Protein AF-A0A3C1C800-F1 (afdb_monomer_lite)

Radius of gyration: 14.78 Å; chains: 1; bounding box: 32×37×37 Å

Foldseek 3Di:
DDDPLRVVVVCVLPDPDPPVVCVNAPDDDDPLLVVLLVVCSVCVVVVVPDDLPDPPDDDRQPDVQLLVSLVSVCVSVVPDDLVVSLVCLVVPRSSVVSSPDPDRDDPVSSVVD

Secondary structure (DSSP, 8-state):
---HHHHHHHHTTTS-----GGGTSSSPPPHHHHHHHHHHHHHGGGTTT------SSSSPPPPHHHHHHHHHHHHHTT---HHHHHHHHHH-HHHHHHHT-SSPPPHHHHTT-

Sequence (113 aa):
MKSIPEVLGSLQLLLPLDFNLQDVFESCLTIEHKCFFSLLRVIEPFVESFPEDNQHRGRPSYSVLPFLRAALAKRYFKIVATSDLRLRLLSDTNLRQICGFENIPSAASFSRY

pLDDT: mean 75.62, std 16.34, range [42.0, 94.81]

Structure (mmCIF, N/CA/C/O backbone):
data_AF-A0A3C1C800-F1
#
_entry.id   AF-A0A3C1C800-F1
#
loop_
_atom_site.group_PDB
_atom_site.id
_atom_site.type_symbol
_atom_site.label_atom_id
_atom_site.label_alt_id
_atom_site.label_comp_id
_atom_site.label_asym_id
_atom_site.label_entity_id
_atom_site.label_seq_id
_atom_site.pdbx_PDB_ins_code
_atom_site.Cartn_x
_atom_site.Cartn_y
_atom_site.Cartn_z
_atom_site.occupancy
_atom_site.B_iso_or_equiv
_atom_site.auth_seq_id
_atom_site.auth_comp_id
_atom_site.auth_asym_id
_atom_site.auth_atom_id
_atom_site.pdbx_PDB_model_num
ATOM 1 N N . MET A 1 1 ? 1.032 22.694 -13.428 1.00 42.00 1 MET A N 1
ATOM 2 C CA . MET A 1 1 ? 0.912 23.302 -12.084 1.00 42.00 1 MET A CA 1
ATOM 3 C C . MET A 1 1 ? 0.623 22.168 -11.125 1.00 42.00 1 MET A C 1
ATOM 5 O O . MET A 1 1 ? -0.297 21.418 -11.414 1.00 42.00 1 MET A O 1
ATOM 9 N N . LYS A 1 2 ? 1.435 21.984 -10.079 1.00 45.22 2 LYS A N 1
ATOM 10 C CA . LYS A 1 2 ? 1.161 20.958 -9.063 1.00 45.22 2 LYS A CA 1
ATOM 11 C C . LYS A 1 2 ? -0.143 21.319 -8.355 1.00 45.22 2 LYS A C 1
ATOM 13 O O . LYS A 1 2 ? -0.378 22.500 -8.081 1.00 45.22 2 LYS A O 1
ATOM 18 N N . SER A 1 3 ? -0.999 20.335 -8.134 1.00 60.78 3 SER A N 1
ATOM 19 C CA . SER A 1 3 ? -2.270 20.533 -7.449 1.00 60.78 3 SER A CA 1
ATOM 20 C C . SER A 1 3 ? -2.020 20.931 -5.988 1.00 60.78 3 SER A C 1
ATOM 22 O O . SER A 1 3 ? -1.028 20.531 -5.380 1.00 60.78 3 SER A O 1
ATOM 24 N N . ILE A 1 4 ? -2.906 21.750 -5.419 1.00 59.97 4 ILE A N 1
ATOM 25 C CA . ILE A 1 4 ? -2.846 22.165 -4.007 1.00 59.97 4 ILE A CA 1
ATOM 26 C C . ILE A 1 4 ? -2.615 20.968 -3.052 1.00 59.97 4 ILE A C 1
ATOM 28 O O . ILE A 1 4 ? -1.756 21.097 -2.178 1.00 59.97 4 ILE A O 1
ATOM 32 N N . PRO A 1 5 ? -3.266 19.795 -3.223 1.00 56.16 5 PRO A N 1
ATOM 33 C CA . PRO A 1 5 ? -2.977 18.626 -2.389 1.00 56.16 5 PRO A CA 1
ATOM 34 C C . PRO A 1 5 ? -1.576 18.029 -2.594 1.00 56.16 5 PRO A C 1
ATOM 36 O O . PRO A 1 5 ? -0.967 17.608 -1.617 1.00 56.16 5 PRO A O 1
ATOM 39 N N . GLU A 1 6 ? -1.009 18.042 -3.805 1.00 50.81 6 GLU A N 1
ATOM 40 C CA . GLU A 1 6 ? 0.386 17.610 -4.022 1.00 50.81 6 GLU A CA 1
ATOM 41 C C . GLU A 1 6 ? 1.387 18.543 -3.332 1.00 50.81 6 GLU A C 1
ATOM 43 O O . GLU A 1 6 ? 2.371 18.087 -2.747 1.00 50.81 6 GLU A O 1
ATOM 48 N N . VAL A 1 7 ? 1.132 19.856 -3.370 1.00 57.38 7 VAL A N 1
ATOM 49 C CA . VAL A 1 7 ? 1.971 20.856 -2.695 1.00 57.38 7 VAL A CA 1
ATOM 50 C C . VAL A 1 7 ? 1.880 20.688 -1.176 1.00 57.38 7 VAL A C 1
ATOM 52 O O . VAL A 1 7 ? 2.910 20.646 -0.503 1.00 57.38 7 VAL A O 1
ATOM 55 N N . LEU A 1 8 ? 0.673 20.507 -0.635 1.00 52.62 8 LEU A N 1
ATOM 56 C CA . LEU A 1 8 ? 0.454 20.275 0.796 1.00 52.62 8 LEU A CA 1
ATOM 57 C C . LEU A 1 8 ? 1.049 18.944 1.276 1.00 52.62 8 LEU A C 1
ATOM 59 O O . LEU A 1 8 ? 1.706 18.924 2.315 1.00 52.62 8 LEU A O 1
ATOM 63 N N . GLY A 1 9 ? 0.912 17.868 0.496 1.00 54.03 9 GLY A N 1
ATOM 64 C CA . GLY A 1 9 ? 1.527 16.573 0.800 1.00 54.03 9 GLY A CA 1
ATOM 65 C C . GLY A 1 9 ? 3.056 16.648 0.851 1.00 54.03 9 GLY A C 1
ATOM 66 O O . GLY A 1 9 ? 3.673 16.064 1.738 1.00 54.03 9 GLY A O 1
ATOM 67 N N . SER A 1 10 ? 3.673 17.435 -0.039 1.00 51.09 10 SER A N 1
ATOM 68 C CA . SER A 1 10 ? 5.129 17.653 -0.037 1.00 51.09 10 SER A CA 1
ATOM 69 C C . SER A 1 10 ? 5.631 18.531 1.123 1.00 51.09 10 SER A C 1
ATOM 71 O O . SER A 1 10 ? 6.743 18.336 1.607 1.00 51.09 10 SER A O 1
ATOM 73 N N . LEU A 1 11 ? 4.809 19.462 1.624 1.00 48.44 11 LEU A N 1
ATOM 74 C CA . LEU A 1 11 ? 5.154 20.362 2.738 1.00 48.44 11 LEU A CA 1
ATOM 75 C C . LEU A 1 11 ? 4.995 19.717 4.125 1.00 48.44 11 LEU A C 1
ATOM 77 O O . LEU A 1 11 ? 5.550 20.212 5.108 1.00 48.44 11 LEU A O 1
ATOM 81 N N . GLN A 1 12 ? 4.286 18.593 4.214 1.00 54.38 12 GLN A N 1
ATOM 82 C CA . GLN A 1 12 ? 4.003 17.887 5.467 1.00 54.38 12 GLN A CA 1
ATOM 83 C C . GLN A 1 12 ? 5.246 17.219 6.098 1.00 54.38 12 GLN A C 1
ATOM 85 O O . GLN A 1 12 ? 5.235 16.868 7.279 1.00 54.38 12 GLN A O 1
ATOM 90 N N . LEU A 1 13 ? 6.333 17.065 5.333 1.00 51.38 13 LEU A N 1
ATOM 91 C CA . LEU A 1 13 ? 7.650 16.625 5.818 1.00 51.38 13 LEU A CA 1
ATOM 92 C C . LEU A 1 13 ? 8.426 17.736 6.548 1.00 51.38 13 LEU A C 1
ATOM 94 O O . LEU A 1 13 ? 9.235 17.426 7.417 1.00 51.38 13 LEU A O 1
ATOM 98 N N . LEU A 1 14 ? 8.171 19.008 6.221 1.00 48.34 14 LEU A N 1
ATOM 99 C CA . LEU A 1 14 ? 8.945 20.163 6.702 1.00 48.34 14 LEU A CA 1
ATOM 100 C C . LEU A 1 14 ? 8.263 20.949 7.828 1.00 48.34 14 LEU A C 1
ATOM 102 O O . LEU A 1 14 ? 8.935 21.696 8.537 1.00 48.34 14 LEU A O 1
ATOM 106 N N . LEU A 1 15 ? 6.948 20.804 8.001 1.00 44.34 15 LEU A N 1
ATOM 107 C CA . LEU A 1 15 ? 6.187 21.563 8.989 1.00 44.34 15 LEU A CA 1
ATOM 108 C C . LEU A 1 15 ? 5.561 20.625 10.034 1.00 44.34 15 LEU A C 1
ATOM 110 O O . LEU A 1 15 ? 4.922 19.642 9.652 1.00 44.34 15 LEU A O 1
ATOM 114 N N . PRO A 1 16 ? 5.668 20.932 11.344 1.00 48.97 16 PRO A N 1
ATOM 115 C CA . PRO A 1 16 ? 4.945 20.241 12.409 1.00 48.97 16 PRO A CA 1
ATOM 116 C C . PRO A 1 16 ? 3.486 20.718 12.414 1.00 48.97 16 PRO A C 1
ATOM 118 O O . PRO A 1 16 ? 2.984 21.262 13.391 1.00 48.97 16 PRO A O 1
ATOM 121 N N . LEU A 1 17 ? 2.824 20.606 11.267 1.00 47.12 17 LEU A N 1
ATOM 122 C C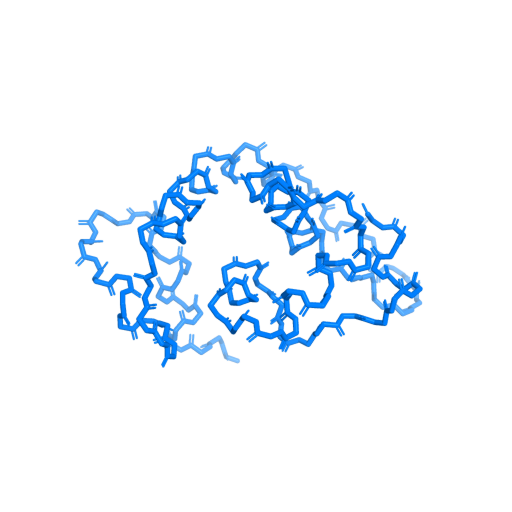A . LEU A 1 17 ? 1.393 20.805 11.171 1.00 47.12 17 LEU A CA 1
ATOM 123 C C . LEU A 1 17 ? 0.759 19.465 11.525 1.00 47.12 17 LEU A C 1
ATOM 125 O O . LEU A 1 17 ? 0.968 18.476 10.816 1.00 47.12 17 LEU A O 1
ATOM 129 N N . ASP A 1 18 ? -0.022 19.451 12.604 1.00 48.62 18 ASP A N 1
ATOM 130 C CA . ASP A 1 18 ? -1.005 18.411 12.914 1.00 48.62 18 ASP A CA 1
ATOM 131 C C . ASP A 1 18 ? -2.103 18.433 11.839 1.00 48.62 18 ASP A C 1
ATOM 133 O O . ASP A 1 18 ? -3.261 18.769 12.074 1.00 48.62 18 ASP A O 1
ATOM 137 N N . PHE A 1 19 ? -1.723 18.142 10.596 1.00 50.91 19 PHE A N 1
ATOM 138 C CA . PHE A 1 19 ? -2.665 17.893 9.527 1.00 50.91 19 PHE A CA 1
ATOM 139 C C . PHE A 1 19 ? -3.404 16.619 9.917 1.00 50.91 19 PHE A C 1
ATOM 141 O O . PHE A 1 19 ? -2.783 15.557 10.055 1.00 50.91 19 PHE A O 1
ATOM 148 N N . ASN A 1 20 ? -4.721 16.711 10.100 1.00 56.94 20 ASN A N 1
ATOM 149 C CA . ASN A 1 20 ? -5.544 15.522 10.228 1.00 56.94 20 ASN A CA 1
ATOM 150 C C . ASN A 1 20 ? -5.382 14.734 8.931 1.00 56.94 20 ASN A C 1
ATOM 152 O O . ASN A 1 20 ? -5.952 15.084 7.904 1.00 56.94 20 ASN A O 1
ATOM 156 N N . LEU A 1 21 ? -4.581 13.662 8.976 1.00 58.78 21 LEU A N 1
ATOM 157 C CA . LEU A 1 21 ? -4.334 12.787 7.825 1.00 58.78 21 LEU A CA 1
ATOM 158 C C . LEU A 1 21 ? -5.651 12.357 7.175 1.00 58.78 21 LEU A C 1
ATOM 160 O O . LEU A 1 21 ? -5.713 12.209 5.966 1.00 58.78 21 LEU A O 1
ATOM 164 N N . GLN A 1 22 ? -6.710 12.238 7.978 1.00 58.00 22 GLN A N 1
ATOM 165 C CA . GLN A 1 22 ? -8.055 11.892 7.549 1.00 58.00 22 GLN A CA 1
ATOM 166 C C . GLN A 1 22 ? -8.647 12.815 6.471 1.00 58.00 22 GLN A C 1
ATOM 168 O O . GLN A 1 22 ? -9.448 12.331 5.678 1.00 58.00 22 GLN A O 1
ATOM 173 N N . ASP A 1 23 ? -8.242 14.085 6.406 1.00 60.44 23 ASP A N 1
ATOM 174 C CA . ASP A 1 23 ? -8.784 15.057 5.445 1.00 60.44 23 ASP A CA 1
ATOM 175 C C . ASP A 1 23 ? -8.211 14.872 4.027 1.00 60.44 23 ASP A C 1
ATOM 177 O O . ASP A 1 23 ? -8.730 15.433 3.064 1.00 60.44 23 ASP A O 1
ATOM 181 N N . VAL A 1 24 ? -7.141 14.080 3.887 1.00 67.94 24 VAL A N 1
ATOM 182 C CA . VAL A 1 24 ? -6.469 13.803 2.605 1.00 67.94 24 VAL A CA 1
ATOM 183 C C . VAL A 1 24 ? -6.973 12.505 1.961 1.00 67.94 24 VAL A C 1
ATOM 185 O O . VAL A 1 24 ? -6.871 12.346 0.746 1.00 67.94 24 VAL A O 1
ATOM 188 N N . PHE A 1 25 ? -7.524 11.577 2.748 1.00 67.50 25 PHE A N 1
ATOM 189 C CA . PHE A 1 25 ? -7.952 10.265 2.256 1.00 67.50 25 PHE A CA 1
ATOM 190 C C . PHE A 1 25 ? -9.451 10.225 1.967 1.00 67.50 25 PHE A C 1
ATOM 192 O O . PHE A 1 25 ? -10.265 10.745 2.725 1.00 67.50 25 PHE A O 1
ATOM 199 N N . GLU A 1 26 ? -9.820 9.525 0.893 1.00 66.44 26 GLU A N 1
ATOM 200 C CA . GLU A 1 26 ? -11.223 9.358 0.481 1.00 66.44 26 GLU A CA 1
ATOM 201 C C . GLU A 1 26 ? -12.059 8.580 1.509 1.00 66.44 26 GLU A C 1
ATOM 203 O O . GLU A 1 26 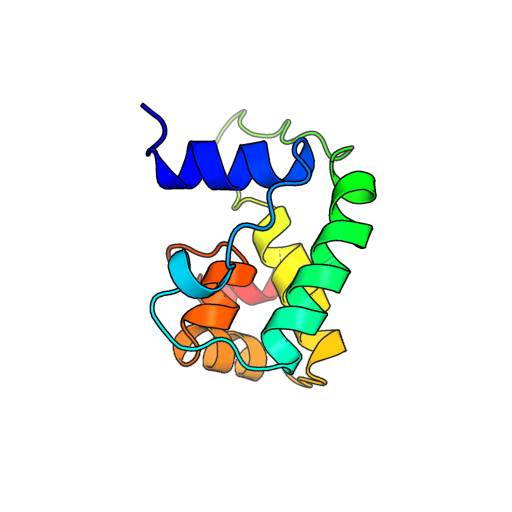? -13.286 8.673 1.515 1.00 66.44 26 GLU A O 1
ATOM 208 N N . SER A 1 27 ? -11.417 7.794 2.379 1.00 73.06 27 SER A N 1
ATOM 209 C CA . SER A 1 27 ? -12.105 6.988 3.384 1.00 73.06 27 SER A CA 1
ATOM 210 C C . SER A 1 27 ? -11.386 6.985 4.734 1.00 73.06 27 SER A C 1
ATOM 212 O O . SER A 1 27 ? -10.232 7.400 4.862 1.00 73.06 27 SER A O 1
ATOM 214 N N . CYS A 1 28 ? -12.086 6.532 5.778 1.00 75.94 28 CYS A N 1
ATOM 215 C CA . CYS A 1 28 ? -11.547 6.469 7.136 1.00 75.94 28 CYS A CA 1
ATOM 216 C C . CYS A 1 28 ? -10.273 5.614 7.206 1.00 75.94 28 CYS A C 1
ATOM 218 O O . CYS A 1 28 ? -10.285 4.427 6.870 1.00 75.94 28 CYS A O 1
ATOM 220 N N . LEU A 1 29 ? -9.180 6.202 7.697 1.00 79.62 29 LEU A N 1
ATOM 221 C CA . LEU A 1 29 ? -7.928 5.485 7.913 1.00 79.62 29 LEU A CA 1
ATOM 222 C C . LEU A 1 29 ? -8.027 4.584 9.147 1.00 79.62 29 LEU A C 1
ATOM 224 O O . LEU A 1 29 ? -8.259 5.053 10.265 1.00 79.62 29 LEU A O 1
ATOM 228 N N . THR A 1 30 ? -7.753 3.293 8.957 1.00 87.50 30 THR A N 1
ATOM 229 C CA . THR A 1 30 ? -7.556 2.348 10.061 1.00 87.50 30 THR A CA 1
ATOM 230 C C . THR A 1 30 ? -6.291 2.696 10.853 1.00 87.50 30 THR A C 1
ATOM 232 O O . THR A 1 30 ? -5.396 3.396 10.370 1.00 87.50 30 THR A O 1
ATOM 235 N N . ILE A 1 31 ? -6.189 2.183 12.083 1.00 87.44 31 ILE A N 1
ATOM 236 C CA . ILE A 1 31 ? -4.978 2.337 12.907 1.00 87.44 31 ILE A CA 1
ATOM 237 C C . ILE A 1 31 ? -3.763 1.746 12.180 1.00 87.44 31 ILE A C 1
ATOM 239 O O . ILE A 1 31 ? -2.705 2.367 12.160 1.00 87.44 31 ILE A O 1
ATOM 243 N N . GLU A 1 32 ? -3.927 0.600 11.514 1.00 88.81 32 GLU A N 1
ATOM 244 C CA . GLU A 1 32 ? -2.852 -0.034 10.745 1.00 88.81 32 GLU A CA 1
ATOM 245 C C . GLU A 1 32 ? -2.359 0.856 9.598 1.00 88.81 32 GLU A C 1
ATOM 247 O O . GLU A 1 32 ? -1.153 0.978 9.397 1.00 88.81 32 GLU A O 1
ATOM 252 N N . HIS A 1 33 ? -3.265 1.536 8.884 1.00 88.69 33 HIS A N 1
ATOM 253 C CA . HIS A 1 33 ? -2.883 2.488 7.839 1.00 88.69 33 HIS A CA 1
ATOM 254 C C . HIS A 1 33 ? -2.094 3.669 8.402 1.00 88.69 33 HIS A C 1
ATOM 256 O O . HIS A 1 33 ? -1.070 4.048 7.833 1.00 88.69 33 HIS A O 1
ATOM 262 N N . LYS A 1 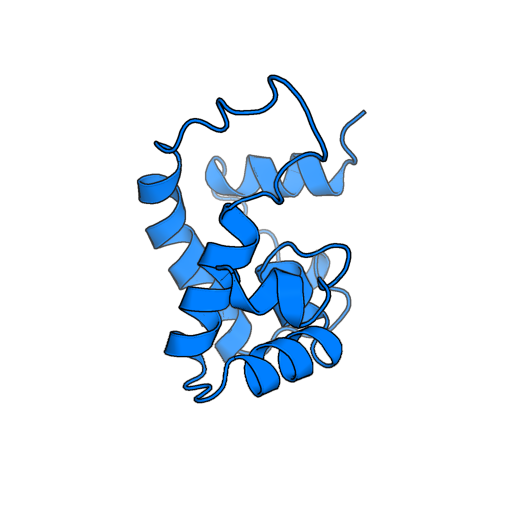34 ? -2.524 4.218 9.544 1.00 86.56 34 LYS A N 1
ATOM 263 C CA . LYS A 1 34 ? -1.814 5.316 10.218 1.00 86.56 34 LYS A CA 1
ATOM 264 C C . LYS A 1 34 ? -0.415 4.883 10.656 1.00 86.56 34 LYS A C 1
ATOM 266 O O . LYS A 1 34 ? 0.551 5.582 10.370 1.00 86.56 34 LYS A O 1
ATOM 271 N N . CYS A 1 35 ? -0.291 3.712 11.281 1.00 89.19 35 CYS A N 1
ATOM 272 C CA . CYS A 1 35 ? 1.000 3.170 11.699 1.00 89.19 35 CYS A CA 1
ATOM 273 C C . CYS A 1 35 ? 1.921 2.882 10.508 1.00 89.19 35 CYS A C 1
ATOM 275 O O . CYS A 1 35 ? 3.112 3.190 10.569 1.00 89.19 35 CYS A O 1
ATOM 277 N N . PHE A 1 36 ? 1.382 2.332 9.419 1.00 91.69 36 PHE A N 1
ATOM 278 C CA . PHE A 1 36 ? 2.149 2.104 8.200 1.00 91.69 36 PHE A CA 1
ATOM 279 C C . PHE A 1 36 ? 2.647 3.421 7.590 1.00 91.69 36 PHE A C 1
ATOM 281 O O . PHE A 1 36 ? 3.823 3.538 7.256 1.00 91.69 36 PHE A O 1
ATOM 288 N N . PHE A 1 37 ? 1.793 4.444 7.523 1.00 87.94 37 PHE A N 1
ATOM 289 C CA . PHE A 1 37 ? 2.183 5.773 7.054 1.00 87.94 37 PHE A CA 1
ATOM 290 C C . PHE A 1 37 ? 3.277 6.403 7.933 1.00 87.94 37 PHE A C 1
ATOM 292 O O . PHE A 1 37 ? 4.258 6.934 7.415 1.00 87.94 37 PHE A O 1
ATOM 299 N N . SER A 1 38 ? 3.173 6.291 9.262 1.00 87.19 38 SER A N 1
ATOM 300 C CA . SER A 1 38 ? 4.230 6.737 10.181 1.00 87.19 38 SER A CA 1
ATOM 301 C C . SER A 1 38 ? 5.560 6.021 9.938 1.00 87.19 38 SER A C 1
ATOM 303 O O . SER A 1 38 ? 6.607 6.660 9.983 1.00 87.19 38 SER A O 1
ATOM 305 N N . LEU A 1 39 ? 5.531 4.718 9.644 1.00 89.00 39 LEU A N 1
ATOM 306 C CA . LEU A 1 39 ? 6.729 3.953 9.294 1.00 89.00 39 LEU A CA 1
ATOM 307 C C . LEU A 1 39 ? 7.360 4.469 7.995 1.00 89.00 39 LEU A C 1
ATOM 309 O O . LEU A 1 39 ? 8.575 4.657 7.944 1.00 89.00 39 LEU A O 1
ATOM 313 N N . LEU A 1 40 ? 6.552 4.754 6.972 1.00 87.88 40 LEU A N 1
ATOM 314 C CA . LEU A 1 40 ? 7.042 5.328 5.717 1.00 87.88 40 LEU A CA 1
ATOM 315 C C . LEU A 1 40 ? 7.719 6.687 5.932 1.00 87.88 40 LEU A C 1
ATOM 317 O O . LEU A 1 40 ? 8.815 6.895 5.419 1.00 87.88 40 LEU A O 1
ATOM 321 N N . ARG A 1 41 ? 7.150 7.565 6.771 1.00 85.56 41 ARG A N 1
ATOM 322 C CA . ARG A 1 41 ? 7.761 8.868 7.105 1.00 85.56 41 ARG A CA 1
ATOM 323 C C . ARG A 1 41 ? 9.153 8.755 7.727 1.00 85.56 41 ARG A C 1
ATOM 325 O O . ARG A 1 41 ? 9.939 9.686 7.601 1.00 85.56 41 ARG A O 1
ATOM 332 N N . VAL A 1 42 ? 9.449 7.649 8.408 1.00 87.12 42 VAL A N 1
ATOM 333 C CA . VAL A 1 42 ? 10.778 7.396 8.981 1.00 87.12 42 VAL A CA 1
ATOM 334 C C . VAL A 1 42 ? 11.735 6.849 7.927 1.00 87.12 42 VAL A C 1
ATOM 336 O O . VAL A 1 42 ? 12.901 7.215 7.937 1.00 87.12 42 VAL A O 1
ATOM 339 N N . ILE A 1 43 ? 11.271 5.979 7.026 1.00 85.25 43 ILE A N 1
ATOM 340 C CA . ILE A 1 43 ? 12.137 5.298 6.050 1.00 85.25 43 ILE A CA 1
ATOM 341 C C . ILE A 1 43 ? 12.458 6.189 4.847 1.00 85.25 43 ILE A C 1
ATOM 343 O O . ILE A 1 43 ? 13.605 6.231 4.409 1.00 85.25 43 ILE A O 1
ATOM 347 N N . GLU A 1 44 ? 11.464 6.887 4.302 1.00 83.94 44 GLU A N 1
ATOM 348 C CA . GLU A 1 44 ? 11.582 7.624 3.037 1.00 83.94 44 GLU A CA 1
ATOM 349 C C . GLU A 1 44 ? 12.695 8.682 3.000 1.00 83.94 44 GLU A C 1
ATOM 351 O O . GLU A 1 44 ? 13.398 8.723 1.990 1.00 83.94 44 GLU A O 1
ATOM 356 N N . PRO A 1 45 ? 12.971 9.452 4.074 1.00 82.31 45 PRO A N 1
ATOM 357 C CA . PRO A 1 45 ? 14.098 10.388 4.088 1.00 82.31 45 PRO A CA 1
ATOM 358 C C . PRO A 1 45 ? 15.465 9.734 3.830 1.00 82.31 45 PRO A C 1
ATOM 360 O O . PRO A 1 45 ? 16.391 10.394 3.369 1.00 82.31 45 PRO A O 1
ATOM 363 N N . PHE A 1 46 ? 15.610 8.432 4.098 1.00 80.06 46 PHE A N 1
ATOM 364 C CA . PHE A 1 46 ? 16.843 7.685 3.826 1.00 80.06 46 PHE A CA 1
ATOM 365 C C . PHE A 1 46 ? 16.895 7.105 2.401 1.00 80.06 46 PHE A C 1
ATOM 367 O O . PHE A 1 46 ? 17.930 6.587 1.982 1.00 80.06 46 PHE A O 1
ATOM 374 N N . VAL A 1 47 ? 15.792 7.187 1.651 1.00 71.62 47 VAL A N 1
ATOM 375 C CA . VAL A 1 47 ? 15.624 6.626 0.301 1.00 71.62 47 VAL A CA 1
ATOM 376 C C . VAL A 1 47 ? 15.826 7.685 -0.786 1.00 71.62 47 VAL A C 1
ATOM 378 O O . VAL A 1 47 ? 16.249 7.338 -1.883 1.00 71.62 47 VAL A O 1
ATOM 381 N N . GLU A 1 48 ? 15.605 8.973 -0.507 1.00 56.50 48 GLU A N 1
ATOM 382 C CA . GLU A 1 48 ? 15.691 10.084 -1.485 1.00 56.50 48 GLU A CA 1
ATOM 383 C C . GLU A 1 48 ? 17.070 10.279 -2.163 1.00 56.50 48 GLU A C 1
ATOM 385 O O . GLU A 1 48 ? 17.239 11.158 -3.003 1.00 56.50 48 GLU A O 1
ATOM 390 N N . SER A 1 49 ? 18.057 9.433 -1.865 1.00 57.62 49 SER A N 1
ATOM 391 C CA . SER A 1 49 ? 19.360 9.405 -2.536 1.00 57.62 49 SER A CA 1
ATOM 392 C C . SER A 1 49 ? 19.379 8.666 -3.885 1.00 57.62 49 SER A C 1
ATOM 394 O O . SER A 1 49 ? 20.421 8.663 -4.539 1.00 57.62 49 SER A O 1
ATOM 396 N N . PHE A 1 50 ? 18.274 8.057 -4.342 1.00 55.44 50 PHE A N 1
ATOM 397 C CA . PHE A 1 50 ? 18.230 7.403 -5.658 1.00 55.44 50 PHE A CA 1
ATOM 398 C C . PHE A 1 50 ? 17.989 8.422 -6.787 1.00 55.44 50 PHE A C 1
ATOM 400 O O . PHE A 1 50 ? 16.889 8.967 -6.884 1.00 55.44 50 PHE A O 1
ATOM 407 N N . PRO A 1 51 ? 18.966 8.676 -7.678 1.00 54.56 51 PRO A N 1
ATOM 408 C CA . PRO A 1 51 ? 18.739 9.545 -8.824 1.00 54.56 51 PRO A CA 1
ATOM 409 C C . PRO A 1 51 ? 17.734 8.890 -9.786 1.00 54.56 51 PRO A C 1
ATOM 411 O O . PRO A 1 51 ? 17.955 7.771 -10.251 1.00 54.56 51 PRO A O 1
ATOM 414 N N . GLU A 1 52 ? 16.658 9.595 -10.152 1.00 58.00 52 GLU A N 1
ATOM 415 C CA . GLU A 1 52 ? 15.776 9.213 -11.274 1.00 58.00 52 GLU A CA 1
ATOM 416 C C . GLU A 1 52 ? 16.431 9.515 -12.641 1.00 58.00 52 GLU A C 1
ATOM 418 O O . GLU A 1 52 ? 15.799 9.995 -13.585 1.00 58.00 52 GLU A O 1
ATOM 423 N N . ASP A 1 53 ? 17.731 9.257 -12.764 1.00 52.19 53 ASP A N 1
ATOM 424 C CA . ASP A 1 53 ? 18.524 9.633 -13.929 1.00 52.19 53 ASP A CA 1
ATOM 425 C C . ASP A 1 53 ? 18.526 8.512 -14.969 1.00 52.19 53 ASP A C 1
ATOM 427 O O . ASP A 1 53 ? 19.523 7.831 -15.163 1.00 52.19 53 ASP A O 1
ATOM 431 N N . ASN A 1 54 ? 17.373 8.237 -15.588 1.00 54.31 54 ASN A N 1
ATOM 432 C CA . ASN A 1 54 ? 17.275 7.245 -16.672 1.00 54.31 54 ASN A CA 1
ATO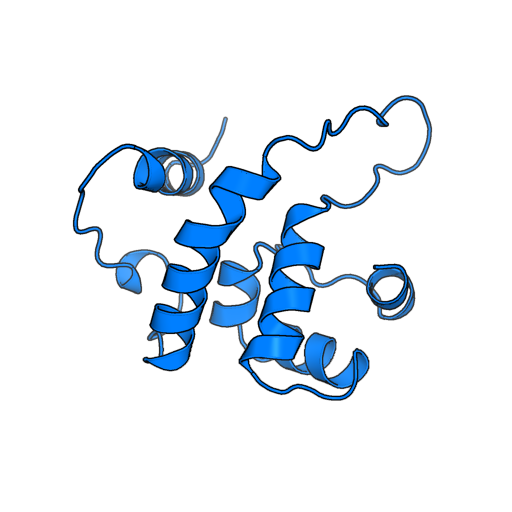M 433 C C . ASN A 1 54 ? 16.183 7.564 -17.716 1.00 54.31 54 ASN A C 1
ATOM 435 O O . ASN A 1 54 ? 15.673 6.668 -18.387 1.00 54.31 54 ASN A O 1
ATOM 439 N N . GLN A 1 55 ? 15.828 8.837 -17.923 1.00 56.59 55 GLN A N 1
ATOM 440 C CA . GLN A 1 55 ? 14.794 9.221 -18.906 1.00 56.59 55 GLN A CA 1
ATOM 441 C C . GLN A 1 55 ? 15.306 9.394 -20.353 1.00 56.59 55 GLN A C 1
ATOM 443 O O . GLN A 1 55 ? 14.691 10.087 -21.160 1.00 56.59 55 GLN A O 1
ATOM 448 N N . HIS A 1 56 ? 16.425 8.770 -20.727 1.00 53.53 56 HIS A N 1
ATOM 449 C CA . HIS A 1 56 ? 17.146 9.174 -21.939 1.00 53.53 56 HIS A CA 1
ATOM 450 C C . HIS A 1 56 ? 16.746 8.461 -23.248 1.00 53.53 56 HIS A C 1
ATOM 452 O O . HIS A 1 56 ? 17.275 8.840 -24.290 1.00 53.53 56 HIS A O 1
ATOM 458 N N . ARG A 1 57 ? 15.803 7.497 -23.255 1.00 59.59 57 ARG A N 1
ATOM 459 C CA . ARG A 1 57 ? 15.056 7.006 -24.452 1.00 59.59 57 ARG A CA 1
ATOM 460 C C . ARG A 1 57 ? 14.149 5.811 -24.104 1.00 59.59 57 ARG A C 1
ATOM 462 O O . ARG A 1 57 ? 14.614 4.856 -23.496 1.00 59.59 57 ARG A O 1
ATOM 469 N N . GLY A 1 58 ? 12.892 5.810 -24.569 1.00 67.50 58 GLY A N 1
ATOM 470 C CA . GLY A 1 58 ? 11.942 4.687 -24.425 1.00 67.50 58 GLY A CA 1
ATOM 471 C C . GLY A 1 58 ? 10.680 5.029 -23.619 1.00 67.50 58 GLY A C 1
ATOM 472 O O . GLY A 1 58 ? 10.428 6.195 -23.326 1.00 67.50 58 GLY A O 1
ATOM 473 N N . ARG A 1 59 ? 9.856 4.021 -23.275 1.00 55.75 59 ARG A N 1
ATOM 474 C CA . ARG A 1 59 ? 8.713 4.214 -22.360 1.00 55.75 59 ARG A CA 1
ATOM 475 C C . ARG A 1 59 ? 9.270 4.629 -20.991 1.00 55.75 59 ARG A C 1
ATOM 477 O O . ARG A 1 59 ? 10.141 3.909 -20.501 1.00 55.75 59 ARG A O 1
ATOM 484 N N . PRO A 1 60 ? 8.778 5.715 -20.368 1.00 62.66 60 PRO A N 1
ATOM 485 C CA . PRO A 1 60 ? 9.253 6.120 -19.053 1.00 62.66 60 PRO A CA 1
ATOM 486 C C . PRO A 1 60 ? 9.097 4.958 -18.071 1.00 62.66 60 PRO A C 1
ATOM 488 O O . PRO A 1 60 ? 8.055 4.292 -18.035 1.00 62.66 60 PRO A O 1
ATOM 491 N N . SER A 1 61 ? 10.162 4.684 -17.320 1.00 65.88 61 SER A N 1
ATOM 492 C CA . SER A 1 61 ? 10.109 3.753 -16.201 1.00 65.88 61 SER A CA 1
ATOM 493 C C . SER A 1 61 ? 9.085 4.254 -15.192 1.00 65.88 61 SER A C 1
ATOM 495 O O . SER A 1 61 ? 8.911 5.459 -15.018 1.00 65.88 61 SER A O 1
ATOM 497 N N . TYR A 1 62 ? 8.402 3.331 -14.523 1.00 68.12 62 TYR A N 1
ATOM 498 C CA . TYR A 1 62 ? 7.582 3.736 -13.395 1.00 68.12 62 TYR A CA 1
ATOM 499 C C . TYR A 1 62 ? 8.471 4.320 -12.292 1.00 68.12 62 TYR A C 1
ATOM 501 O O . TYR A 1 62 ? 9.622 3.899 -12.140 1.00 68.12 62 TYR A O 1
ATOM 509 N N . SER A 1 63 ? 7.922 5.253 -11.515 1.00 75.31 63 SER A N 1
ATOM 510 C CA . SER A 1 63 ? 8.593 5.757 -10.321 1.00 75.31 63 SER A CA 1
ATOM 511 C C . SER A 1 63 ? 8.875 4.600 -9.364 1.00 75.31 63 SER A C 1
ATOM 513 O O . SER A 1 63 ? 8.046 3.706 -9.176 1.00 75.31 63 SER A O 1
ATOM 515 N N . VAL A 1 64 ? 10.068 4.587 -8.774 1.00 79.75 64 VAL A N 1
ATOM 516 C CA . VAL A 1 64 ? 10.510 3.490 -7.893 1.00 79.75 64 VAL A CA 1
ATOM 517 C C . VAL A 1 64 ? 9.810 3.570 -6.535 1.00 79.75 64 VAL A C 1
ATOM 519 O O . VAL A 1 64 ? 9.526 2.549 -5.906 1.00 79.75 64 VAL A O 1
ATOM 522 N N . LEU A 1 65 ? 9.476 4.786 -6.100 1.00 83.38 65 LEU A N 1
ATOM 523 C CA . LEU A 1 65 ? 8.936 5.054 -4.773 1.00 83.38 65 LEU A CA 1
ATOM 524 C C . LEU A 1 65 ? 7.605 4.320 -4.493 1.00 83.38 65 LEU A C 1
ATOM 526 O O . LEU A 1 65 ? 7.513 3.678 -3.444 1.00 83.38 65 LEU A O 1
ATOM 530 N N . PRO A 1 66 ? 6.607 4.285 -5.404 1.00 88.38 66 PRO A N 1
ATOM 531 C CA . PRO A 1 66 ? 5.395 3.500 -5.179 1.00 88.38 66 PRO A CA 1
ATOM 532 C C . PRO A 1 66 ? 5.620 1.996 -5.047 1.00 88.38 66 PRO A C 1
ATOM 534 O O . PRO A 1 66 ? 4.960 1.338 -4.239 1.00 88.38 66 PRO A O 1
ATOM 537 N N . PHE A 1 67 ? 6.578 1.442 -5.790 1.00 88.56 67 PHE A N 1
ATOM 538 C CA . PHE A 1 67 ? 6.930 0.028 -5.669 1.00 88.56 67 PHE A CA 1
ATOM 539 C C . PHE A 1 67 ? 7.646 -0.274 -4.362 1.00 88.56 67 PHE A C 1
ATOM 541 O O . PHE A 1 67 ? 7.327 -1.274 -3.720 1.00 88.56 67 PHE A O 1
ATOM 548 N N . LEU A 1 68 ? 8.538 0.611 -3.914 1.00 88.00 68 LEU A N 1
ATOM 549 C CA . LEU A 1 68 ? 9.160 0.486 -2.602 1.00 88.00 68 LEU A CA 1
ATOM 550 C C . LEU A 1 68 ? 8.105 0.510 -1.490 1.00 88.00 68 LEU A C 1
ATOM 552 O O . LEU A 1 68 ? 8.083 -0.379 -0.637 1.00 88.00 68 LEU A O 1
ATOM 556 N N . ARG A 1 69 ? 7.190 1.486 -1.525 1.00 91.38 69 ARG A N 1
ATOM 557 C CA . ARG A 1 69 ? 6.078 1.575 -0.568 1.00 91.38 69 ARG A CA 1
ATOM 558 C C . ARG A 1 69 ? 5.215 0.313 -0.604 1.00 91.38 69 ARG A C 1
ATOM 560 O O . ARG A 1 69 ? 4.872 -0.208 0.453 1.00 91.38 69 ARG A O 1
ATOM 567 N N . ALA A 1 70 ? 4.908 -0.230 -1.783 1.00 92.56 70 ALA A N 1
ATOM 568 C CA . ALA A 1 70 ? 4.177 -1.493 -1.911 1.00 92.56 70 ALA A CA 1
ATOM 569 C C . ALA A 1 70 ? 4.946 -2.700 -1.353 1.00 92.56 70 ALA A C 1
ATOM 571 O O . ALA A 1 70 ? 4.346 -3.549 -0.694 1.00 92.56 70 ALA A O 1
ATOM 572 N N . ALA A 1 71 ? 6.259 -2.786 -1.568 1.00 91.38 71 ALA A N 1
ATOM 573 C CA . ALA A 1 71 ? 7.089 -3.852 -1.011 1.00 91.38 71 ALA A CA 1
ATOM 574 C C . ALA A 1 71 ? 7.136 -3.786 0.527 1.00 91.38 71 ALA A C 1
ATOM 576 O O . ALA A 1 71 ? 7.005 -4.809 1.206 1.00 91.38 71 ALA A O 1
ATOM 577 N N . LEU A 1 72 ? 7.233 -2.578 1.089 1.00 92.62 72 LEU A N 1
ATOM 578 C CA . LEU A 1 72 ? 7.138 -2.358 2.533 1.00 92.62 72 LEU A CA 1
ATOM 579 C C . LEU A 1 72 ? 5.745 -2.713 3.062 1.00 92.62 72 LEU A C 1
ATOM 581 O O . LEU A 1 72 ? 5.640 -3.409 4.074 1.00 92.62 72 LEU A O 1
ATOM 585 N N . ALA A 1 73 ? 4.683 -2.326 2.350 1.00 93.69 73 ALA A N 1
ATOM 586 C CA . ALA A 1 73 ? 3.310 -2.699 2.683 1.00 93.69 73 ALA A CA 1
ATOM 587 C C . ALA A 1 73 ? 3.147 -4.224 2.700 1.00 93.69 73 ALA A C 1
ATOM 589 O O . ALA A 1 73 ? 2.603 -4.780 3.653 1.00 93.69 73 ALA A O 1
ATOM 590 N N . LYS A 1 74 ? 3.693 -4.923 1.698 1.00 94.38 74 LYS A N 1
ATOM 591 C CA . LYS A 1 74 ? 3.690 -6.389 1.633 1.00 94.38 74 LYS A CA 1
ATOM 592 C C . LYS A 1 74 ? 4.211 -7.005 2.926 1.00 94.38 74 LYS A C 1
ATOM 594 O O . LYS A 1 74 ? 3.581 -7.901 3.486 1.00 94.38 74 LYS A O 1
ATOM 599 N N . ARG A 1 75 ? 5.352 -6.508 3.409 1.00 93.81 75 ARG A N 1
ATOM 600 C CA . ARG A 1 75 ? 5.987 -7.004 4.631 1.00 93.81 75 ARG A CA 1
ATOM 601 C C . ARG A 1 75 ? 5.202 -6.614 5.881 1.00 93.81 75 ARG A C 1
ATOM 603 O O . ARG A 1 75 ? 4.998 -7.470 6.739 1.00 93.81 75 ARG A O 1
ATOM 610 N N . TYR A 1 76 ? 4.762 -5.362 5.972 1.00 94.81 76 TYR A N 1
ATOM 611 C CA . TYR A 1 76 ? 4.040 -4.824 7.125 1.00 94.81 76 TYR A CA 1
ATOM 612 C C . TYR A 1 76 ? 2.694 -5.530 7.338 1.00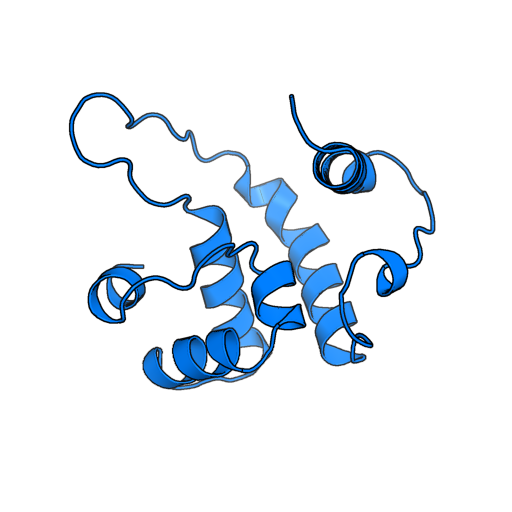 94.81 76 TYR A C 1
ATOM 614 O O . TYR A 1 76 ? 2.429 -6.057 8.416 1.00 94.81 76 TYR A O 1
ATOM 622 N N . PHE A 1 77 ? 1.892 -5.643 6.276 1.00 93.88 77 PHE A N 1
ATOM 623 C CA . PHE A 1 77 ? 0.581 -6.299 6.292 1.00 93.88 77 PHE A CA 1
ATOM 624 C C . PHE A 1 77 ? 0.655 -7.826 6.140 1.00 93.88 77 PHE A C 1
ATOM 626 O O . PHE A 1 77 ? -0.380 -8.476 6.005 1.00 93.88 77 PHE A O 1
ATOM 633 N N . LYS A 1 78 ? 1.866 -8.405 6.156 1.00 94.62 78 LYS A N 1
ATOM 634 C CA . LYS A 1 78 ? 2.120 -9.855 6.071 1.00 94.62 78 LYS A CA 1
ATOM 635 C C . LYS A 1 78 ? 1.467 -10.518 4.849 1.00 94.62 78 LYS A C 1
ATOM 637 O O . LYS A 1 78 ? 0.957 -11.633 4.929 1.00 94.62 78 LYS A O 1
ATOM 642 N N . ILE A 1 79 ? 1.493 -9.837 3.708 1.00 92.94 79 ILE A N 1
ATOM 643 C CA . ILE A 1 79 ? 0.931 -10.339 2.453 1.00 92.94 79 ILE A CA 1
ATOM 644 C C . ILE A 1 79 ? 1.952 -11.271 1.798 1.00 92.94 79 ILE A C 1
ATOM 646 O O . ILE A 1 79 ? 3.082 -10.877 1.511 1.00 92.94 79 ILE A O 1
ATOM 650 N N . VAL A 1 80 ? 1.561 -12.520 1.557 1.00 89.88 80 VAL A N 1
ATOM 651 C CA . VAL A 1 80 ? 2.490 -13.561 1.095 1.00 89.88 80 VAL A CA 1
ATOM 652 C C . VAL A 1 80 ? 2.797 -13.403 -0.396 1.00 89.88 80 VAL A C 1
ATOM 654 O O . VAL A 1 80 ? 3.957 -13.220 -0.785 1.00 89.88 80 VAL A O 1
ATOM 657 N N . ALA A 1 81 ? 1.768 -13.423 -1.246 1.00 89.94 81 ALA A N 1
ATOM 658 C CA . ALA A 1 81 ? 1.950 -13.366 -2.689 1.00 89.94 81 ALA A CA 1
ATOM 659 C C . ALA A 1 81 ? 1.897 -11.930 -3.228 1.00 89.94 81 ALA A C 1
ATOM 661 O O . ALA A 1 81 ? 1.174 -11.063 -2.739 1.00 89.94 81 ALA A O 1
ATOM 662 N N . THR A 1 82 ? 2.666 -11.669 -4.285 1.00 89.56 82 THR A N 1
ATOM 663 C CA . THR A 1 82 ? 2.645 -10.367 -4.973 1.00 89.56 82 THR A CA 1
ATOM 664 C C . THR A 1 82 ? 1.325 -10.151 -5.731 1.00 89.56 82 THR A C 1
ATOM 666 O O . THR A 1 82 ? 0.869 -9.017 -5.865 1.00 89.56 82 THR A O 1
ATOM 669 N N . SER A 1 83 ? 0.657 -11.231 -6.160 1.00 90.50 83 SER A N 1
ATOM 670 C CA . SER A 1 83 ? -0.711 -11.189 -6.695 1.00 90.50 83 SER A CA 1
ATOM 671 C C . SER A 1 83 ? -1.704 -10.629 -5.678 1.00 90.50 83 SER A C 1
ATOM 673 O O . SER A 1 83 ? -2.503 -9.761 -6.021 1.00 90.50 83 SER A O 1
ATOM 675 N N . ASP A 1 84 ? -1.606 -11.078 -4.428 1.00 92.56 84 ASP A N 1
ATOM 676 C CA . ASP A 1 84 ? -2.522 -10.701 -3.349 1.00 92.56 84 ASP A CA 1
ATOM 677 C C . ASP A 1 84 ? -2.297 -9.252 -2.931 1.00 92.56 84 ASP A C 1
ATOM 679 O O . ASP A 1 84 ? -3.246 -8.523 -2.662 1.00 92.56 84 ASP A O 1
ATOM 683 N N . LEU A 1 85 ? -1.040 -8.800 -2.956 1.00 93.88 85 LEU A N 1
ATOM 684 C CA . LEU A 1 85 ? -0.700 -7.395 -2.754 1.00 93.88 85 LEU A CA 1
ATOM 685 C C . LEU A 1 85 ? -1.345 -6.517 -3.827 1.00 93.88 85 LEU A C 1
ATOM 687 O O . LEU A 1 85 ? -1.968 -5.509 -3.502 1.00 93.88 85 LEU A O 1
ATOM 691 N N . ARG A 1 86 ? -1.241 -6.916 -5.100 1.00 93.56 86 ARG A N 1
ATOM 692 C CA . ARG A 1 86 ? -1.873 -6.186 -6.203 1.00 93.56 86 ARG A CA 1
ATOM 693 C C . ARG A 1 86 ? -3.397 -6.166 -6.064 1.00 93.56 86 ARG A C 1
ATOM 695 O O . ARG A 1 86 ? -3.996 -5.121 -6.289 1.00 93.56 86 ARG A O 1
ATOM 702 N N . LEU A 1 87 ? -4.021 -7.285 -5.688 1.00 93.56 87 LEU A N 1
ATOM 703 C CA . LEU A 1 87 ? -5.464 -7.343 -5.424 1.00 93.56 87 LEU A CA 1
ATOM 704 C C . LEU A 1 87 ? -5.859 -6.419 -4.271 1.00 93.56 87 LEU A C 1
ATOM 706 O O . LEU A 1 87 ? -6.813 -5.659 -4.408 1.00 93.56 87 LEU A O 1
ATOM 710 N N . ARG A 1 88 ? -5.086 -6.416 -3.181 1.00 93.31 88 ARG A N 1
ATOM 711 C CA . ARG A 1 88 ? -5.342 -5.540 -2.038 1.00 93.31 88 ARG A CA 1
ATOM 712 C C . ARG A 1 88 ? -5.217 -4.066 -2.407 1.00 93.31 88 ARG A C 1
ATOM 714 O O . ARG A 1 88 ? -6.062 -3.282 -2.009 1.00 93.31 88 ARG A O 1
ATOM 721 N N . LEU A 1 89 ? -4.227 -3.693 -3.216 1.00 92.69 89 LEU A N 1
ATOM 722 C CA . LEU A 1 89 ? -4.081 -2.328 -3.733 1.00 92.69 89 LEU A CA 1
ATOM 723 C C . LEU A 1 89 ? -5.197 -1.924 -4.714 1.00 92.69 89 LEU A C 1
ATOM 725 O O . LEU A 1 89 ? -5.460 -0.739 -4.898 1.00 92.69 89 LEU A O 1
ATOM 729 N N . LEU A 1 90 ? -5.846 -2.888 -5.371 1.00 92.62 90 LEU A N 1
ATOM 730 C CA . LEU A 1 90 ? -7.024 -2.621 -6.200 1.00 92.62 90 LEU A CA 1
ATOM 731 C C . LEU A 1 90 ? -8.283 -2.417 -5.350 1.00 92.62 90 LEU A C 1
ATOM 733 O O . LEU A 1 90 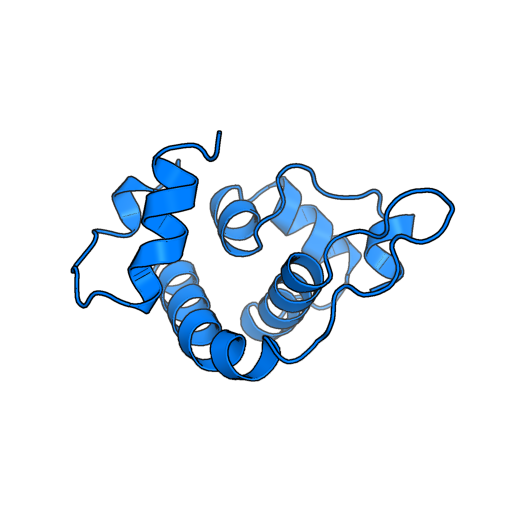? -9.116 -1.593 -5.720 1.00 92.62 90 LEU A O 1
ATOM 737 N N . SER A 1 91 ? -8.419 -3.144 -4.238 1.00 92.19 91 SER A N 1
ATOM 738 C CA . SER A 1 91 ? -9.584 -3.059 -3.347 1.00 92.19 91 SER A CA 1
ATOM 739 C C . SER A 1 91 ? -9.496 -1.940 -2.306 1.00 92.19 91 SER A C 1
ATOM 741 O O . SER A 1 91 ? -10.520 -1.378 -1.933 1.00 92.19 91 SER A O 1
ATOM 743 N N . ASP A 1 92 ? -8.296 -1.639 -1.810 1.00 91.25 92 ASP A N 1
ATOM 744 C CA . ASP A 1 92 ? -8.047 -0.699 -0.715 1.00 91.25 92 ASP A CA 1
ATOM 745 C C . ASP A 1 92 ? -7.512 0.627 -1.266 1.00 91.25 92 ASP A C 1
ATOM 747 O O . ASP A 1 92 ? -6.327 0.772 -1.588 1.00 91.25 92 ASP A O 1
ATOM 751 N N . THR A 1 93 ? -8.415 1.599 -1.404 1.00 88.44 93 THR A N 1
ATOM 752 C CA . THR A 1 93 ? -8.106 2.921 -1.959 1.00 88.44 93 THR A CA 1
ATOM 753 C C . THR A 1 93 ? -7.136 3.705 -1.082 1.00 88.44 93 THR A C 1
ATOM 755 O O . THR A 1 93 ? -6.258 4.379 -1.619 1.00 88.44 93 THR A O 1
ATOM 758 N N . ASN A 1 94 ? -7.219 3.563 0.244 1.00 88.81 94 ASN A N 1
ATOM 759 C CA . ASN A 1 94 ? -6.308 4.231 1.170 1.00 88.81 94 ASN A CA 1
ATOM 760 C C . ASN A 1 94 ? -4.901 3.670 1.038 1.00 88.81 94 ASN A C 1
ATOM 762 O O . ASN A 1 94 ? -3.951 4.433 0.889 1.00 88.81 94 ASN A O 1
ATOM 766 N N . LEU A 1 95 ? -4.754 2.342 1.050 1.00 90.06 95 LEU A N 1
ATOM 767 C CA . LEU A 1 95 ? -3.444 1.718 0.889 1.00 90.06 95 LEU A CA 1
ATOM 768 C C . LEU A 1 95 ? -2.832 2.070 -0.473 1.00 90.06 95 LEU A C 1
ATOM 770 O O . LEU A 1 95 ? -1.639 2.362 -0.556 1.00 90.06 95 LEU A O 1
ATOM 774 N N . ARG A 1 96 ? -3.654 2.119 -1.527 1.00 90.50 96 ARG A N 1
ATOM 775 C CA . ARG A 1 96 ? -3.240 2.585 -2.856 1.00 90.50 96 ARG A CA 1
ATOM 776 C C . ARG A 1 96 ? -2.719 4.023 -2.833 1.00 90.50 96 ARG A C 1
ATOM 778 O O . ARG A 1 96 ? -1.653 4.279 -3.396 1.00 90.50 96 ARG A O 1
ATOM 785 N N . GLN A 1 97 ? -3.443 4.930 -2.177 1.00 87.81 97 GLN A N 1
ATOM 786 C CA . GLN A 1 97 ? -3.050 6.333 -2.016 1.00 87.81 97 GLN A CA 1
ATOM 787 C C . GLN A 1 97 ? -1.778 6.473 -1.168 1.00 87.81 97 GLN A C 1
ATOM 789 O O . GLN A 1 97 ? -0.866 7.185 -1.578 1.00 87.81 97 GLN A O 1
ATOM 794 N N . ILE A 1 98 ? -1.658 5.737 -0.055 1.00 88.62 98 ILE A N 1
ATOM 795 C CA . ILE A 1 98 ? -0.447 5.711 0.784 1.00 88.62 98 ILE A CA 1
ATOM 796 C C . ILE A 1 98 ? 0.758 5.245 -0.035 1.00 88.62 98 ILE A C 1
ATOM 798 O O . ILE A 1 98 ? 1.829 5.844 0.037 1.00 88.62 98 ILE A O 1
ATOM 802 N N . CYS A 1 99 ? 0.595 4.196 -0.844 1.00 89.31 99 CYS A N 1
ATOM 803 C CA . CYS A 1 99 ? 1.655 3.744 -1.736 1.00 89.31 99 CYS A CA 1
ATOM 804 C C . CYS A 1 99 ? 1.928 4.726 -2.889 1.00 89.31 99 CYS A C 1
ATOM 806 O O . CYS A 1 99 ? 2.993 4.653 -3.484 1.00 89.31 99 CYS A O 1
ATOM 808 N N . GLY A 1 100 ? 1.040 5.675 -3.187 1.00 87.50 100 GLY A N 1
ATOM 809 C CA . GLY A 1 100 ? 1.242 6.678 -4.236 1.00 87.50 100 GLY A CA 1
ATOM 810 C C . GLY A 1 100 ? 0.986 6.163 -5.653 1.00 87.50 100 GLY A C 1
ATOM 811 O O . GLY A 1 100 ? 1.601 6.651 -6.598 1.00 87.50 100 GLY A O 1
ATOM 812 N N . PHE A 1 101 ? 0.110 5.168 -5.822 1.00 86.56 101 PHE A N 1
ATOM 813 C CA . PHE A 1 101 ? -0.315 4.734 -7.154 1.00 86.56 101 PHE A CA 1
ATOM 814 C C . PHE A 1 101 ? -1.558 5.501 -7.613 1.00 86.56 101 PHE A C 1
ATOM 816 O O . PHE A 1 101 ? -2.623 5.360 -7.017 1.00 86.56 101 PHE A O 1
ATOM 823 N N . GLU A 1 102 ? -1.459 6.214 -8.736 1.00 83.19 102 GLU A N 1
ATOM 824 C CA . GLU A 1 102 ? -2.640 6.737 -9.443 1.00 83.19 102 GLU A CA 1
ATOM 825 C C . GLU A 1 102 ? -3.435 5.603 -10.101 1.00 83.19 102 GLU A C 1
ATOM 827 O O . GLU A 1 102 ? -4.646 5.486 -9.942 1.00 83.19 102 GLU A O 1
ATOM 832 N N . ASN A 1 103 ? -2.726 4.719 -10.809 1.00 84.75 103 ASN A N 1
ATOM 833 C CA . ASN A 1 103 ? -3.276 3.528 -11.442 1.00 84.75 103 ASN A CA 1
ATOM 834 C C . ASN A 1 103 ? -2.382 2.331 -11.131 1.00 84.75 103 ASN A C 1
ATOM 836 O O . ASN A 1 103 ? -1.164 2.393 -11.309 1.00 84.75 103 ASN A O 1
ATOM 840 N N . ILE A 1 104 ? -2.984 1.222 -10.698 1.00 87.88 104 ILE A N 1
ATOM 841 C CA . ILE A 1 104 ? -2.235 0.001 -10.395 1.00 87.88 104 ILE A CA 1
ATOM 842 C C . ILE A 1 104 ? -1.716 -0.623 -11.699 1.00 87.88 104 ILE A C 1
ATOM 844 O O . ILE A 1 104 ? -2.516 -0.942 -12.584 1.00 87.88 104 ILE A O 1
ATOM 848 N N . PRO A 1 105 ? -0.394 -0.844 -11.831 1.00 86.38 105 PRO A N 1
ATOM 849 C CA . PRO A 1 105 ? 0.188 -1.483 -13.004 1.00 86.38 105 PRO A CA 1
ATOM 850 C C . PRO A 1 105 ? -0.388 -2.879 -13.290 1.00 86.38 105 PRO A C 1
ATOM 852 O O . PRO A 1 105 ? -0.960 -3.563 -12.429 1.00 86.38 105 PRO A O 1
ATOM 855 N N . SER A 1 106 ? -0.195 -3.345 -14.526 1.00 86.81 106 SER A N 1
ATOM 856 C CA . SER A 1 106 ? -0.507 -4.731 -14.887 1.00 86.81 106 SER A CA 1
ATOM 857 C C . SER A 1 106 ? 0.299 -5.705 -14.022 1.00 86.81 106 SER A C 1
ATOM 859 O O . SER A 1 106 ? 1.380 -5.371 -13.540 1.00 86.81 106 SER A O 1
ATOM 861 N N . ALA A 1 107 ? -0.199 -6.932 -13.846 1.00 83.56 107 ALA A N 1
ATOM 862 C CA . ALA A 1 107 ? 0.493 -7.947 -13.046 1.00 83.56 107 ALA A CA 1
ATOM 863 C C . ALA A 1 107 ? 1.938 -8.189 -13.528 1.00 83.56 107 ALA A C 1
ATOM 865 O O . ALA A 1 107 ? 2.849 -8.315 -12.715 1.00 83.56 107 ALA A O 1
ATOM 866 N N . ALA A 1 108 ? 2.154 -8.166 -14.847 1.00 81.62 108 ALA A N 1
ATOM 867 C CA . ALA A 1 108 ? 3.473 -8.326 -15.450 1.00 81.62 108 ALA A CA 1
ATOM 868 C C . ALA A 1 108 ? 4.429 -7.171 -15.115 1.00 81.62 108 ALA A C 1
ATOM 870 O O . ALA A 1 108 ? 5.604 -7.415 -14.868 1.00 81.62 108 ALA A O 1
ATOM 871 N N . SER A 1 109 ? 3.946 -5.925 -15.092 1.00 79.44 109 SER A N 1
ATOM 872 C CA . SER A 1 109 ? 4.758 -4.777 -14.668 1.00 79.44 109 SER A CA 1
ATOM 873 C C . SER A 1 109 ? 5.006 -4.791 -13.163 1.00 79.44 109 SER A C 1
ATOM 875 O O . SER A 1 109 ? 6.090 -4.438 -12.720 1.00 79.44 109 SER A O 1
ATOM 877 N N . PHE A 1 110 ? 4.011 -5.222 -12.387 1.00 79.75 110 PHE A N 1
ATOM 878 C CA . PHE A 1 110 ? 4.081 -5.234 -10.933 1.00 79.75 110 PHE A CA 1
ATOM 879 C C . PHE A 1 110 ? 5.050 -6.290 -10.394 1.00 79.75 110 PHE A C 1
ATOM 881 O O . PHE A 1 110 ? 5.679 -6.069 -9.376 1.00 79.75 110 PHE A O 1
ATOM 888 N N . SER A 1 111 ? 5.209 -7.415 -11.095 1.00 74.62 111 SER A N 1
ATOM 889 C CA . SER A 1 111 ? 6.156 -8.473 -10.720 1.00 74.62 111 SER A CA 1
ATOM 890 C C . SER A 1 111 ? 7.624 -8.145 -11.018 1.00 74.62 111 SER A C 1
ATOM 892 O O . SER A 1 111 ? 8.496 -8.925 -10.642 1.00 74.62 111 SER A O 1
ATOM 894 N N . ARG A 1 112 ? 7.907 -7.074 -11.769 1.00 70.00 112 ARG A N 1
ATOM 895 C CA . ARG A 1 112 ? 9.282 -6.696 -12.141 1.00 70.00 112 ARG A CA 1
ATOM 896 C C . ARG A 1 112 ? 10.017 -5.935 -11.037 1.00 70.00 112 ARG A C 1
ATOM 898 O O . ARG A 1 112 ? 11.227 -5.776 -11.150 1.00 70.00 112 ARG A O 1
ATOM 905 N N . TYR A 1 113 ? 9.283 -5.472 -10.031 1.00 61.75 113 TYR A N 1
ATOM 906 C CA . TYR A 1 113 ? 9.763 -4.737 -8.867 1.00 61.75 113 TYR A CA 1
ATOM 907 C C . TYR A 1 113 ? 9.405 -5.521 -7.601 1.00 61.75 113 TYR A C 1
ATOM 909 O O . TYR A 1 113 ? 10.178 -5.426 -6.626 1.00 61.75 113 TYR A O 1
#